Protein AF-K6VX76-F1 (afdb_monomer)

Nearest PDB structures (foldseek):
  2lrl-assembly1_A  TM=2.795E-01  e=1.749E+00  Escherichia coli K-12
  3jbr-assembly1_E  TM=2.548E-01  e=8.940E+00  Oryctolagus cuniculus

Organism: NCBI:txid1108045

Secondary structure (DSSP, 8-state):
--HHHHHHHHHHHHHHHHHHHHHHHHHHTSHHHHHHHHHH-TTSTTT-HHHHHHHHHHHTT-SSHHHHHHHHHHTTTS-------S-HHHHHHHHHHHHHHHHHHHHHHHHHHHHHHH-

Mean predicted aligned error: 3.19 Å

Foldseek 3Di:
DDPVLLVVVVVLLVVLLVVLLVQLQVQQVHLVSSLVCCVVPCCDGSRNLLVSLVVSCVVVVLLFLVNLVSQCVSQVPDDDDDDDDDDPSRRSNVRSSVSSSVSSSVSNSVVSVVVVVVD

pLDDT: mean 94.41, std 5.7, range [57.41, 98.31]

Structure (mmCIF, N/CA/C/O backbone):
data_AF-K6VX76-F1
#
_entry.id   AF-K6VX76-F1
#
loop_
_atom_site.group_PDB
_atom_site.id
_atom_site.type_symbol
_atom_site.label_atom_id
_atom_site.label_alt_id
_atom_site.label_comp_id
_atom_site.label_asym_id
_atom_site.label_entity_id
_atom_site.label_seq_id
_atom_site.pdbx_PDB_ins_code
_atom_site.Cartn_x
_atom_site.Cartn_y
_atom_site.Cartn_z
_atom_site.occupancy
_atom_site.B_iso_or_equiv
_atom_site.auth_seq_id
_atom_site.auth_comp_id
_atom_site.auth_asym_id
_atom_site.auth_atom_id
_atom_site.pdbx_PDB_model_num
ATOM 1 N N . MET A 1 1 ? 20.034 3.343 -2.744 1.00 91.62 1 MET A N 1
ATOM 2 C CA . MET A 1 1 ? 19.228 4.502 -3.153 1.00 91.62 1 MET A CA 1
ATOM 3 C C . MET A 1 1 ? 19.881 5.750 -2.596 1.00 91.62 1 MET A C 1
ATOM 5 O O . MET A 1 1 ? 20.329 5.710 -1.451 1.00 91.62 1 MET A O 1
ATOM 9 N N . ASP A 1 2 ? 19.986 6.817 -3.385 1.00 94.81 2 ASP A N 1
ATOM 10 C CA . ASP A 1 2 ? 20.493 8.104 -2.897 1.00 94.81 2 ASP A CA 1
ATOM 11 C C . ASP A 1 2 ? 19.493 8.810 -1.954 1.00 94.81 2 ASP A C 1
ATOM 13 O O . ASP A 1 2 ? 18.331 8.418 -1.829 1.00 94.81 2 ASP A O 1
ATOM 17 N N . ASN A 1 3 ? 19.946 9.856 -1.257 1.00 94.81 3 ASN A N 1
ATOM 18 C CA . ASN A 1 3 ? 19.122 10.557 -0.267 1.00 94.81 3 ASN A CA 1
ATOM 19 C C . ASN A 1 3 ? 17.919 11.289 -0.882 1.00 94.81 3 ASN A C 1
ATOM 21 O O . ASN A 1 3 ? 16.905 11.463 -0.210 1.00 94.81 3 ASN A O 1
ATOM 25 N N . PHE A 1 4 ? 18.021 11.736 -2.134 1.00 95.75 4 PHE A N 1
ATOM 26 C CA . PHE A 1 4 ? 16.952 12.478 -2.791 1.00 95.75 4 PHE A CA 1
ATOM 27 C C . PHE A 1 4 ? 15.818 11.538 -3.207 1.00 95.75 4 PHE A C 1
ATOM 29 O O . PHE A 1 4 ? 14.663 11.785 -2.870 1.00 95.75 4 PHE A O 1
ATOM 36 N N . ALA A 1 5 ? 16.151 10.414 -3.839 1.00 95.12 5 ALA A N 1
ATOM 37 C CA . ALA A 1 5 ? 15.215 9.344 -4.160 1.00 95.12 5 ALA A CA 1
ATOM 38 C C . ALA A 1 5 ? 14.558 8.766 -2.893 1.00 95.12 5 ALA A C 1
ATOM 40 O O . ALA A 1 5 ? 13.347 8.545 -2.862 1.00 95.12 5 ALA A O 1
ATOM 41 N N . ARG A 1 6 ? 15.327 8.616 -1.805 1.00 97.44 6 ARG A N 1
ATOM 42 C CA . ARG A 1 6 ? 14.794 8.214 -0.495 1.00 97.44 6 ARG A CA 1
ATOM 43 C C . ARG A 1 6 ? 13.731 9.190 0.007 1.00 97.44 6 ARG A C 1
ATOM 45 O O . ARG A 1 6 ? 12.641 8.765 0.379 1.00 97.44 6 ARG A O 1
ATOM 52 N N . MET A 1 7 ? 14.038 10.485 -0.024 1.00 97.25 7 MET A N 1
ATOM 53 C CA . MET A 1 7 ? 13.114 11.539 0.393 1.00 97.25 7 MET A CA 1
ATOM 54 C C . MET A 1 7 ? 11.840 11.558 -0.465 1.00 97.25 7 MET A C 1
ATOM 56 O O . MET A 1 7 ? 10.752 11.740 0.076 1.00 97.25 7 MET A O 1
ATOM 60 N N . GLN A 1 8 ? 11.949 11.329 -1.779 1.00 97.38 8 GLN A N 1
ATOM 61 C CA . GLN A 1 8 ? 10.781 11.216 -2.659 1.00 97.38 8 GLN A CA 1
ATOM 62 C C . GLN A 1 8 ? 9.884 10.041 -2.275 1.00 97.38 8 GLN A C 1
ATOM 64 O O . GLN A 1 8 ? 8.671 10.212 -2.160 1.00 97.38 8 GLN A O 1
ATOM 69 N N . PHE A 1 9 ? 10.469 8.864 -2.029 1.00 98.19 9 PHE A N 1
ATOM 70 C CA . PHE A 1 9 ? 9.691 7.716 -1.571 1.00 98.19 9 PHE A CA 1
ATOM 71 C C . PHE A 1 9 ? 9.011 8.018 -0.234 1.00 98.19 9 PHE A C 1
ATOM 73 O O . PHE A 1 9 ? 7.850 7.668 -0.038 1.00 98.19 9 PHE A O 1
ATOM 80 N N . ASP A 1 10 ? 9.729 8.635 0.706 1.00 97.94 10 ASP A N 1
ATOM 81 C CA . ASP A 1 10 ? 9.190 8.924 2.036 1.00 97.94 10 ASP A CA 1
ATOM 82 C C . ASP A 1 10 ? 7.992 9.874 1.966 1.00 97.94 10 ASP A C 1
ATOM 84 O O . ASP A 1 10 ? 6.999 9.646 2.661 1.00 97.94 10 ASP A O 1
ATOM 88 N N . LEU A 1 11 ? 8.048 10.877 1.085 1.00 98.00 11 LEU A N 1
ATOM 89 C CA . LEU A 1 11 ? 6.923 11.767 0.811 1.00 98.00 11 LEU A CA 1
ATOM 90 C C . LEU A 1 11 ? 5.740 11.006 0.201 1.00 98.00 11 LEU A C 1
ATOM 92 O O . LEU A 1 11 ? 4.637 11.081 0.735 1.00 98.00 11 LEU A O 1
ATOM 96 N N . LEU A 1 12 ? 5.980 10.230 -0.862 1.00 98.19 12 LEU A N 1
ATOM 97 C CA . LEU A 1 12 ? 4.960 9.395 -1.504 1.00 98.19 12 LEU A CA 1
ATOM 98 C C . LEU A 1 12 ? 4.250 8.496 -0.482 1.00 98.19 12 LEU A C 1
ATOM 100 O O . LEU A 1 12 ? 3.023 8.442 -0.430 1.00 98.19 12 LEU A O 1
ATOM 104 N N . MET A 1 13 ? 5.027 7.804 0.350 1.00 98.25 13 MET A N 1
ATOM 105 C CA . MET A 1 13 ? 4.512 6.880 1.354 1.00 98.25 13 MET A CA 1
ATOM 106 C C . MET A 1 13 ? 3.709 7.602 2.442 1.00 98.25 13 MET A C 1
ATOM 108 O O . MET A 1 13 ? 2.673 7.098 2.871 1.00 98.25 13 MET A O 1
ATOM 112 N N . ALA A 1 14 ? 4.163 8.774 2.893 1.00 97.88 14 ALA A N 1
ATOM 113 C CA . ALA A 1 14 ? 3.432 9.572 3.874 1.00 97.88 14 ALA A CA 1
ATOM 114 C C . ALA A 1 14 ? 2.074 10.035 3.324 1.00 97.88 14 ALA A C 1
ATOM 116 O O . ALA A 1 14 ? 1.053 9.830 3.978 1.00 97.88 14 ALA A O 1
ATOM 117 N N . THR A 1 15 ? 2.051 10.573 2.102 1.00 97.75 15 THR A N 1
ATOM 118 C CA . THR A 1 15 ? 0.820 11.026 1.439 1.00 97.75 15 THR A CA 1
ATOM 119 C C . THR A 1 15 ? -0.144 9.870 1.168 1.00 97.75 15 THR A C 1
ATOM 121 O O . THR A 1 15 ? -1.346 9.996 1.407 1.00 97.75 15 THR A O 1
ATOM 124 N N . ALA A 1 16 ? 0.365 8.719 0.719 1.00 98.31 16 ALA A N 1
ATOM 125 C CA . ALA A 1 16 ? -0.452 7.527 0.509 1.00 98.31 16 ALA A CA 1
ATOM 126 C C . ALA A 1 16 ? -1.078 7.025 1.822 1.00 98.31 16 ALA A C 1
ATOM 128 O O . ALA A 1 16 ? -2.261 6.688 1.840 1.00 98.31 16 ALA A O 1
ATOM 129 N N . ALA A 1 17 ? -0.314 7.010 2.920 1.00 98.19 17 ALA A N 1
ATOM 130 C CA . ALA A 1 17 ? -0.801 6.583 4.232 1.00 98.19 17 ALA A CA 1
ATOM 131 C C . ALA A 1 17 ? -1.900 7.499 4.778 1.00 98.19 17 ALA A C 1
ATOM 133 O O . ALA A 1 17 ? -2.922 7.001 5.245 1.00 98.19 17 ALA A O 1
ATOM 134 N N . GLU A 1 18 ? -1.720 8.816 4.685 1.00 96.88 18 GLU A N 1
ATOM 135 C CA . GLU A 1 18 ? -2.730 9.794 5.102 1.00 96.88 18 GLU A CA 1
ATOM 136 C C . GLU A 1 18 ? -4.024 9.630 4.295 1.00 96.88 18 GLU A C 1
ATOM 138 O O . GLU A 1 18 ? -5.090 9.396 4.868 1.00 96.88 18 GLU A O 1
ATOM 143 N N . SER A 1 19 ? -3.920 9.624 2.962 1.00 97.50 19 SER A N 1
ATOM 144 C CA . SER A 1 19 ? -5.083 9.480 2.081 1.00 97.50 19 SER A CA 1
ATOM 145 C C . SER A 1 19 ? -5.823 8.154 2.290 1.00 97.50 19 SER A C 1
ATOM 147 O O . SER A 1 19 ? -7.057 8.116 2.283 1.00 97.50 19 SER A O 1
ATOM 149 N N . PHE A 1 20 ? -5.090 7.055 2.488 1.00 98.31 20 PHE A N 1
ATOM 150 C CA . PHE A 1 20 ? -5.700 5.754 2.741 1.00 98.31 20 PHE A CA 1
ATOM 151 C C . PHE A 1 20 ? -6.409 5.716 4.095 1.00 98.31 20 PHE A C 1
ATOM 153 O O . PHE A 1 20 ? -7.564 5.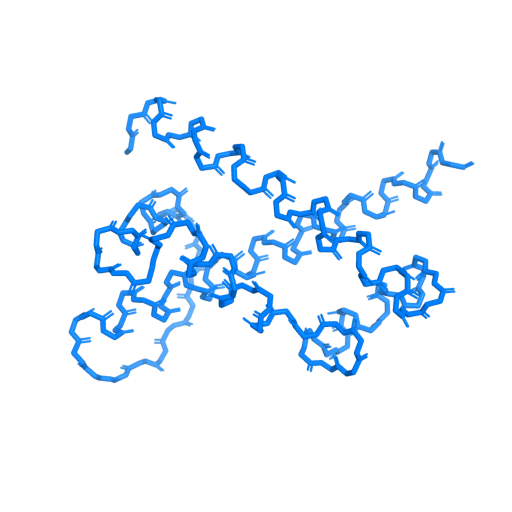293 4.153 1.00 98.31 20 PHE A O 1
ATOM 160 N N . ALA A 1 21 ? -5.760 6.206 5.158 1.00 97.19 21 ALA A N 1
ATOM 161 C CA . ALA A 1 21 ? -6.334 6.259 6.500 1.00 97.19 21 ALA A CA 1
ATOM 162 C C . ALA A 1 21 ? -7.652 7.048 6.514 1.00 97.19 21 ALA A C 1
ATOM 164 O O . ALA A 1 21 ? -8.666 6.549 7.002 1.00 97.19 21 ALA A O 1
ATOM 165 N N . GLU A 1 22 ? -7.675 8.240 5.913 1.00 96.38 22 GLU A N 1
ATOM 166 C CA . GLU A 1 22 ? -8.893 9.050 5.807 1.00 96.38 22 GLU A CA 1
ATOM 167 C C . GLU A 1 22 ? -10.025 8.303 5.091 1.00 96.38 22 GLU A C 1
ATOM 169 O O . GLU A 1 22 ? -11.159 8.262 5.579 1.00 96.38 22 GLU A O 1
ATOM 174 N N . ARG A 1 23 ? -9.719 7.665 3.954 1.00 96.56 23 ARG A N 1
ATOM 175 C CA . ARG A 1 23 ? -10.707 6.922 3.162 1.00 96.56 23 ARG A CA 1
ATOM 176 C C . ARG A 1 23 ? -11.309 5.760 3.940 1.00 96.56 23 ARG A C 1
ATOM 178 O O . ARG A 1 23 ? -12.533 5.617 3.941 1.00 96.56 23 ARG A O 1
ATOM 185 N N . ILE A 1 24 ? -10.488 4.935 4.590 1.00 97.62 24 ILE A N 1
ATOM 186 C CA . ILE A 1 24 ? -11.000 3.765 5.314 1.00 97.62 24 ILE A CA 1
ATOM 187 C C . ILE A 1 24 ? -11.788 4.177 6.557 1.00 97.62 24 ILE A C 1
ATOM 189 O O . ILE A 1 24 ? -12.818 3.570 6.831 1.00 97.62 24 ILE A O 1
ATOM 193 N N . VAL A 1 25 ? -11.391 5.249 7.256 1.00 96.56 25 VAL A N 1
ATOM 194 C CA . VAL A 1 25 ? -12.147 5.795 8.396 1.00 96.56 25 VAL A CA 1
ATOM 195 C C . VAL A 1 25 ? -13.538 6.242 7.957 1.00 96.56 25 VAL A C 1
ATOM 197 O O . VAL A 1 25 ? -14.530 5.870 8.587 1.00 96.56 25 VAL A O 1
ATOM 200 N N . GLN A 1 26 ? -13.627 6.998 6.859 1.00 96.00 26 GLN A N 1
ATOM 201 C CA . GLN A 1 26 ? -14.905 7.464 6.319 1.00 96.00 26 GLN A CA 1
ATOM 202 C C . GLN A 1 26 ? -15.794 6.299 5.871 1.00 96.00 26 GLN A C 1
ATOM 204 O O . GLN A 1 26 ? -16.973 6.256 6.216 1.00 96.00 26 GLN A O 1
ATOM 209 N N . ARG A 1 27 ? -15.235 5.333 5.134 1.00 96.69 27 ARG A N 1
ATOM 210 C CA . ARG A 1 27 ? -15.978 4.175 4.608 1.00 96.69 27 ARG A CA 1
ATOM 211 C C . ARG A 1 27 ? -16.427 3.210 5.699 1.00 96.69 27 ARG A C 1
ATOM 213 O O . ARG A 1 27 ? -17.512 2.646 5.603 1.00 96.69 27 ARG A O 1
ATOM 220 N N . CYS A 1 28 ? -15.608 3.021 6.732 1.00 95.88 28 CYS A N 1
ATOM 221 C CA . CYS A 1 28 ? -15.896 2.085 7.813 1.00 95.88 28 CYS A CA 1
ATOM 222 C C . CYS A 1 28 ? -16.767 2.674 8.925 1.00 95.88 28 CYS A C 1
ATOM 224 O O . CYS A 1 28 ? -17.218 1.910 9.781 1.00 95.88 28 CYS A O 1
ATOM 226 N N . GLY A 1 29 ? -17.012 3.989 8.911 1.00 93.62 29 GLY A N 1
ATOM 227 C CA . GLY A 1 29 ? -17.811 4.684 9.919 1.00 93.62 29 GLY A CA 1
ATOM 228 C C . GLY A 1 29 ? -17.056 4.998 11.214 1.00 93.62 29 GLY A C 1
ATOM 229 O O . GLY A 1 29 ? -17.691 5.164 12.252 1.00 93.62 29 GLY A O 1
ATOM 230 N N . GLY A 1 30 ? -15.721 5.066 11.179 1.00 94.31 30 GLY A N 1
ATOM 231 C CA . GLY A 1 30 ? -14.890 5.388 12.342 1.00 94.31 30 GLY A CA 1
ATOM 232 C C . GLY A 1 30 ? -13.539 4.671 12.364 1.00 94.31 30 GLY A C 1
ATOM 233 O O . GLY A 1 30 ? -13.307 3.719 11.620 1.00 94.31 30 GLY A O 1
ATOM 234 N N . GLY A 1 31 ? -12.643 5.138 13.241 1.00 94.94 31 GLY A N 1
ATOM 235 C CA . GLY A 1 31 ? -11.275 4.620 13.362 1.00 94.94 31 GLY A CA 1
ATOM 236 C C . GLY A 1 31 ? -11.189 3.182 13.873 1.00 94.94 31 GLY A C 1
ATOM 237 O O . GLY A 1 31 ? -10.465 2.383 13.288 1.00 94.94 31 GLY A O 1
ATOM 238 N N . ASP A 1 32 ? -11.963 2.831 14.904 1.00 94.69 32 ASP A N 1
ATOM 239 C CA . ASP A 1 32 ? -11.957 1.475 15.474 1.00 94.69 32 ASP A CA 1
ATOM 240 C C . ASP A 1 32 ? -12.438 0.432 14.461 1.00 94.69 32 ASP A C 1
ATOM 242 O O . ASP A 1 32 ? -11.758 -0.562 14.217 1.00 94.69 32 ASP A O 1
ATOM 246 N N . ALA A 1 33 ? -13.565 0.705 13.796 1.00 95.19 33 ALA A N 1
ATOM 247 C CA . ALA A 1 33 ? -14.118 -0.180 12.774 1.00 95.19 33 ALA A CA 1
ATOM 248 C C . ALA A 1 33 ? -13.185 -0.325 11.559 1.00 95.19 33 ALA A C 1
ATOM 250 O O . ALA A 1 33 ? -13.117 -1.392 10.953 1.00 95.19 33 ALA A O 1
ATOM 251 N N . ALA A 1 34 ? -12.462 0.737 11.192 1.00 96.62 34 ALA A N 1
ATOM 252 C CA . ALA A 1 34 ? -11.461 0.682 10.132 1.00 96.62 34 ALA A CA 1
ATOM 253 C C . ALA A 1 34 ? -10.246 -0.172 10.523 1.00 96.62 34 ALA A C 1
ATOM 255 O O . ALA A 1 34 ? -9.804 -0.978 9.710 1.00 96.62 34 ALA A O 1
ATOM 256 N N . LEU A 1 35 ? -9.733 -0.044 11.752 1.00 96.50 35 LEU A N 1
ATOM 257 C CA . LEU A 1 35 ? -8.629 -0.875 12.249 1.00 96.50 35 LEU A CA 1
ATOM 258 C C . LEU A 1 35 ? -9.014 -2.353 12.327 1.00 96.50 35 LEU A C 1
ATOM 260 O O . LEU A 1 35 ? -8.249 -3.205 11.879 1.00 96.50 35 LEU A O 1
ATOM 264 N N . GLU A 1 36 ? -10.202 -2.655 12.856 1.00 96.00 36 GLU A N 1
ATOM 265 C CA . GLU A 1 36 ? -10.712 -4.025 12.948 1.00 96.00 36 GLU A CA 1
ATOM 266 C C . GLU A 1 36 ? -10.821 -4.668 11.559 1.00 96.00 36 GLU A C 1
ATOM 268 O O . GLU A 1 36 ? -10.307 -5.766 11.341 1.00 96.00 36 GLU A O 1
ATOM 273 N N . ARG A 1 37 ? -11.416 -3.960 10.589 1.00 96.75 37 ARG A N 1
ATOM 274 C CA . ARG A 1 37 ? -11.546 -4.462 9.214 1.00 96.75 37 ARG A CA 1
ATOM 275 C C . ARG A 1 37 ? -10.203 -4.581 8.502 1.00 96.75 37 ARG A C 1
ATOM 277 O O . ARG A 1 37 ? -9.959 -5.609 7.886 1.00 96.75 37 ARG A O 1
ATOM 284 N N . LEU A 1 38 ? -9.319 -3.588 8.626 1.00 96.94 38 LEU A N 1
ATOM 285 C CA . LEU A 1 38 ? -7.982 -3.622 8.020 1.00 96.94 38 LEU A CA 1
ATOM 286 C C . LEU A 1 38 ? -7.141 -4.796 8.545 1.00 96.94 38 LEU A C 1
ATOM 288 O O . LEU A 1 38 ? -6.342 -5.359 7.800 1.00 96.94 38 LEU A O 1
ATOM 292 N N . ALA A 1 39 ? -7.304 -5.159 9.820 1.00 95.69 39 ALA A N 1
ATOM 293 C CA . ALA A 1 39 ? -6.628 -6.307 10.414 1.00 95.69 39 ALA A CA 1
ATOM 294 C C . ALA A 1 39 ? -7.241 -7.647 9.975 1.00 95.69 39 ALA A C 1
ATOM 296 O O . ALA A 1 39 ? -6.501 -8.613 9.785 1.00 95.69 39 ALA A O 1
ATOM 297 N N . ALA A 1 40 ? -8.569 -7.709 9.831 1.00 96.75 40 ALA A N 1
ATOM 298 C CA . ALA A 1 40 ? -9.289 -8.924 9.461 1.00 96.75 40 ALA A CA 1
ATOM 299 C C . ALA A 1 40 ? -9.138 -9.276 7.973 1.00 96.75 40 ALA A C 1
ATOM 301 O O . ALA A 1 40 ? -8.823 -10.417 7.643 1.00 96.75 40 ALA A O 1
ATOM 302 N N . ASP A 1 41 ? -9.358 -8.301 7.091 1.00 96.81 41 ASP A N 1
ATOM 303 C CA . ASP A 1 41 ? -9.271 -8.460 5.643 1.00 96.81 41 ASP A CA 1
ATOM 304 C C . ASP A 1 41 ? -8.869 -7.123 4.986 1.00 96.81 41 ASP A C 1
ATOM 306 O O . ASP A 1 41 ? -9.719 -6.249 4.775 1.00 96.81 41 ASP A O 1
ATOM 310 N N . PRO A 1 42 ? -7.576 -6.937 4.651 1.00 95.56 42 PRO A N 1
ATOM 311 C CA . PRO A 1 42 ? -7.086 -5.727 3.996 1.00 95.56 42 PRO A CA 1
ATOM 312 C C . PRO A 1 42 ? -7.718 -5.445 2.626 1.00 95.56 42 PRO A C 1
ATOM 314 O O . PRO A 1 42 ? -7.633 -4.314 2.154 1.00 95.56 42 PRO A O 1
ATOM 317 N N . ASP A 1 43 ? -8.356 -6.428 1.994 1.00 97.25 43 ASP A N 1
ATOM 318 C CA . ASP A 1 43 ? -9.048 -6.259 0.712 1.00 97.25 43 ASP A CA 1
ATOM 319 C C . ASP A 1 43 ? -10.569 -6.409 0.827 1.00 97.25 43 ASP A C 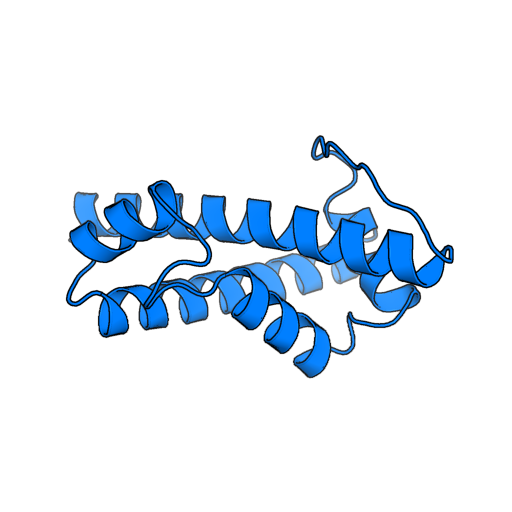1
ATOM 321 O O . ASP A 1 43 ? -11.281 -6.382 -0.180 1.00 97.25 43 ASP A O 1
ATOM 325 N N . GLY A 1 44 ? -11.075 -6.473 2.059 1.00 95.12 44 GLY A N 1
ATOM 326 C CA . GLY A 1 44 ? -12.496 -6.518 2.358 1.00 95.12 44 GLY A CA 1
ATOM 327 C C . GLY A 1 44 ? -13.221 -5.202 2.068 1.00 95.12 44 GLY A C 1
ATOM 328 O O . GLY A 1 44 ? -12.624 -4.143 1.825 1.00 95.12 44 GLY A O 1
ATOM 329 N N . ASP A 1 45 ? -14.552 -5.269 2.132 1.00 93.94 45 ASP A N 1
ATOM 330 C CA . ASP A 1 45 ? -15.439 -4.145 1.837 1.00 93.94 45 ASP A CA 1
ATOM 331 C C . ASP A 1 45 ? -15.106 -2.899 2.669 1.00 93.94 45 ASP A C 1
ATOM 333 O O . ASP A 1 45 ? -15.082 -2.911 3.903 1.00 93.94 45 ASP A O 1
ATOM 337 N N . GLY A 1 46 ? -14.879 -1.789 1.962 1.00 91.25 46 GLY A N 1
ATOM 338 C CA . GLY A 1 46 ? -14.534 -0.498 2.551 1.00 91.25 46 GLY A CA 1
ATOM 339 C C . GLY A 1 46 ? -13.034 -0.259 2.751 1.00 91.25 46 GLY A C 1
ATOM 340 O O . GLY A 1 46 ? -12.664 0.899 2.968 1.00 91.25 46 GLY A O 1
ATOM 341 N N . ILE A 1 47 ? -12.181 -1.285 2.615 1.00 96.38 47 ILE A N 1
ATOM 342 C CA . ILE A 1 47 ? -10.718 -1.169 2.722 1.00 96.38 47 ILE A CA 1
ATOM 343 C C . ILE A 1 47 ? -10.063 -1.154 1.332 1.00 96.38 47 ILE A C 1
ATOM 345 O O . ILE A 1 47 ? -9.543 -0.111 0.930 1.00 96.38 47 ILE A O 1
ATOM 349 N N . TRP A 1 48 ? -10.144 -2.263 0.586 1.00 97.19 48 TRP A N 1
ATOM 350 C CA . TRP A 1 48 ? -9.575 -2.434 -0.766 1.00 97.19 48 TRP A CA 1
ATOM 351 C C . TRP A 1 48 ? -8.117 -1.942 -0.901 1.00 97.19 48 TRP A C 1
ATOM 353 O O . TRP A 1 48 ? -7.803 -1.105 -1.758 1.00 97.19 48 TRP A O 1
ATOM 363 N N . LEU A 1 49 ? -7.222 -2.429 -0.033 1.00 98.00 49 LEU A N 1
ATOM 364 C CA . LEU A 1 49 ? -5.817 -2.015 0.020 1.00 98.00 49 LEU A CA 1
ATOM 365 C C . LEU A 1 49 ? -5.097 -2.234 -1.314 1.00 98.00 49 LEU A C 1
ATOM 367 O O . LEU A 1 49 ? -4.437 -1.314 -1.799 1.00 98.00 49 LEU A O 1
ATOM 371 N N . SER A 1 50 ? -5.240 -3.405 -1.934 1.00 97.44 50 SER A N 1
ATOM 372 C CA . SER A 1 50 ? -4.598 -3.714 -3.213 1.00 97.44 50 SER A CA 1
ATOM 373 C C . SER A 1 50 ? -5.055 -2.770 -4.319 1.00 97.44 50 SER A C 1
ATOM 375 O O . SER A 1 50 ? -4.217 -2.209 -5.017 1.00 97.44 50 SER A O 1
ATOM 377 N N . GLN A 1 51 ? -6.357 -2.487 -4.416 1.00 97.81 51 GLN A N 1
ATOM 378 C CA . GLN A 1 51 ? -6.881 -1.543 -5.410 1.00 97.81 51 GLN A CA 1
ATOM 379 C C . GLN A 1 51 ? -6.349 -0.119 -5.189 1.00 97.81 51 GLN A C 1
ATOM 381 O O . GLN A 1 51 ? -6.058 0.612 -6.143 1.00 97.81 51 GLN A O 1
ATOM 386 N N . PHE A 1 52 ? -6.223 0.299 -3.928 1.00 98.31 52 PHE A N 1
ATOM 387 C CA . PHE A 1 52 ? -5.644 1.595 -3.602 1.00 98.31 52 PHE A CA 1
ATOM 388 C C . PHE A 1 52 ? -4.171 1.664 -4.015 1.00 98.31 52 PHE A C 1
ATOM 390 O O . PHE A 1 52 ? -3.773 2.623 -4.674 1.00 98.31 52 PHE A O 1
ATOM 397 N N . VAL A 1 53 ? -3.380 0.642 -3.678 1.00 98.25 53 VAL A N 1
ATOM 398 C CA . VAL A 1 53 ? -1.971 0.545 -4.087 1.00 98.25 53 VAL A CA 1
ATOM 399 C C . VAL A 1 53 ? -1.852 0.531 -5.604 1.00 98.25 53 VAL A C 1
ATOM 401 O O . VAL A 1 53 ? -0.978 1.205 -6.146 1.00 98.25 53 VAL A O 1
ATOM 404 N N . ASP A 1 54 ? -2.767 -0.143 -6.298 1.00 98.00 54 ASP A N 1
ATOM 405 C CA . ASP A 1 54 ? -2.764 -0.163 -7.753 1.00 98.00 54 ASP A CA 1
ATOM 406 C C . ASP A 1 54 ? -2.948 1.222 -8.361 1.00 98.00 54 ASP A C 1
ATOM 408 O O . ASP A 1 54 ? -2.232 1.585 -9.297 1.00 98.00 54 ASP A O 1
ATOM 412 N N . SER A 1 55 ? -3.850 2.005 -7.773 1.00 97.88 55 SER A N 1
ATOM 413 C CA . SER A 1 55 ? -4.102 3.388 -8.174 1.00 97.88 55 SER A CA 1
ATOM 414 C C . SER A 1 55 ? -2.890 4.276 -7.881 1.00 97.88 55 SER A C 1
ATOM 416 O O . SER A 1 55 ? -2.454 5.015 -8.752 1.00 97.88 55 SER A O 1
ATOM 418 N N . VAL A 1 56 ? -2.276 4.143 -6.696 1.00 98.12 56 VAL A N 1
ATOM 419 C CA . VAL A 1 56 ? -1.050 4.883 -6.339 1.00 98.12 56 VAL A CA 1
ATOM 420 C C . VAL A 1 56 ? 0.075 4.593 -7.328 1.00 98.12 56 VAL A C 1
ATOM 422 O O . VAL A 1 56 ? 0.784 5.515 -7.732 1.00 98.12 56 VAL A O 1
ATOM 425 N N . PHE A 1 57 ? 0.246 3.332 -7.726 1.00 98.19 57 PHE A N 1
ATOM 426 C CA . PHE A 1 57 ? 1.283 2.958 -8.680 1.00 98.19 57 PHE A CA 1
ATOM 427 C C . PHE A 1 57 ? 1.028 3.562 -10.060 1.00 98.19 57 PHE A C 1
ATOM 429 O O . PHE A 1 57 ? 1.955 4.118 -10.640 1.00 98.19 57 PHE A O 1
ATOM 436 N N . ALA A 1 58 ? -0.208 3.504 -10.556 1.00 97.12 58 ALA A N 1
ATOM 437 C CA . ALA A 1 58 ? -0.569 4.109 -11.835 1.00 97.12 58 ALA A CA 1
ATOM 438 C C . ALA A 1 58 ? -0.397 5.640 -11.817 1.00 97.12 58 ALA A C 1
ATOM 440 O O . ALA A 1 58 ? 0.238 6.205 -12.704 1.00 97.12 58 ALA A O 1
ATOM 441 N N . ASP A 1 59 ? -0.885 6.308 -10.768 1.00 97.19 59 ASP A N 1
ATOM 442 C CA . ASP A 1 59 ? -0.853 7.771 -10.641 1.00 97.19 59 ASP A CA 1
ATOM 443 C C . ASP A 1 59 ? 0.577 8.334 -10.537 1.00 97.19 59 ASP A C 1
ATOM 445 O O . ASP A 1 59 ? 0.814 9.498 -10.861 1.00 97.19 59 ASP A O 1
ATOM 449 N N . ASN A 1 60 ? 1.535 7.516 -10.086 1.00 96.56 60 ASN A N 1
ATOM 450 C CA . ASN A 1 60 ? 2.932 7.910 -9.881 1.00 96.56 60 ASN A CA 1
ATOM 451 C C . ASN A 1 60 ? 3.909 7.241 -10.863 1.00 96.56 60 ASN A C 1
ATOM 453 O O . ASN A 1 60 ? 5.119 7.314 -10.646 1.00 96.56 60 ASN A O 1
ATOM 457 N N . CYS A 1 61 ? 3.411 6.593 -11.924 1.00 95.56 61 CYS A N 1
ATOM 458 C CA . CYS A 1 61 ? 4.225 5.875 -12.915 1.00 95.56 61 CYS A CA 1
ATOM 459 C C . CYS A 1 61 ? 5.179 4.840 -12.279 1.00 95.56 61 CYS A C 1
ATOM 461 O O . CYS A 1 61 ? 6.353 4.747 -12.636 1.00 95.56 61 CYS A O 1
ATOM 463 N N . LEU A 1 62 ? 4.690 4.088 -11.288 1.00 96.81 62 LEU A N 1
ATOM 464 C CA . LEU A 1 62 ? 5.447 3.042 -10.588 1.00 96.81 62 LEU A CA 1
ATOM 465 C C . LEU A 1 62 ? 5.172 1.633 -11.125 1.00 96.81 62 LEU A C 1
ATOM 467 O O . LEU A 1 62 ? 5.745 0.658 -10.642 1.00 96.81 62 LEU A O 1
ATOM 471 N N . ASP A 1 63 ? 4.264 1.516 -12.089 1.00 92.38 63 ASP A N 1
ATOM 472 C CA . ASP A 1 63 ? 3.800 0.265 -12.680 1.00 92.38 63 ASP A CA 1
ATOM 473 C C . ASP A 1 63 ? 4.705 -0.273 -13.798 1.00 92.38 63 ASP A C 1
ATOM 475 O O . ASP A 1 63 ? 4.488 -1.386 -14.278 1.00 92.38 63 ASP A O 1
ATOM 479 N N . ASP A 1 64 ? 5.755 0.466 -14.158 1.00 95.38 64 ASP A N 1
ATOM 480 C CA . ASP A 1 64 ? 6.820 0.006 -15.041 1.00 95.38 64 ASP A CA 1
ATOM 481 C C . ASP A 1 64 ? 8.004 -0.622 -14.258 1.00 95.38 64 ASP A C 1
ATOM 483 O O . ASP A 1 64 ? 8.083 -0.528 -13.023 1.00 95.38 64 ASP A O 1
ATOM 487 N N . PRO A 1 65 ? 8.958 -1.288 -14.943 1.00 97.06 65 PRO A N 1
ATOM 488 C CA . PRO A 1 65 ? 10.109 -1.893 -14.276 1.00 97.06 65 PRO A CA 1
ATOM 489 C C . PRO A 1 65 ? 11.000 -0.901 -13.513 1.00 97.06 65 PRO A C 1
ATOM 491 O O . PRO A 1 65 ? 11.592 -1.277 -12.502 1.00 97.06 65 PRO A O 1
ATOM 494 N N . ALA A 1 66 ? 11.126 0.345 -13.977 1.00 97.06 66 ALA A N 1
ATOM 495 C CA . ALA A 1 66 ? 11.982 1.342 -13.340 1.00 97.06 66 ALA A CA 1
ATOM 496 C C . ALA A 1 66 ? 11.360 1.839 -12.028 1.00 97.06 66 ALA A C 1
ATOM 498 O O . ALA A 1 66 ? 12.031 1.860 -10.994 1.00 97.06 66 ALA A O 1
ATOM 499 N N . GLY A 1 67 ? 10.068 2.157 -12.047 1.00 97.44 67 GLY A N 1
ATOM 500 C CA . GLY A 1 67 ? 9.299 2.544 -10.874 1.00 97.44 67 GLY A CA 1
ATOM 501 C C . GLY A 1 67 ? 9.165 1.414 -9.851 1.00 97.44 67 GLY A C 1
ATOM 502 O O . GLY A 1 67 ? 9.347 1.629 -8.650 1.00 97.44 67 GLY A O 1
ATOM 503 N N . SER A 1 68 ? 8.983 0.178 -10.319 1.00 97.25 68 SER A N 1
ATOM 504 C CA . SER A 1 68 ? 8.999 -1.005 -9.450 1.00 97.25 68 SER A CA 1
ATOM 505 C C . SER A 1 68 ? 10.353 -1.175 -8.751 1.00 97.25 68 SER A C 1
ATOM 507 O O . SER A 1 68 ? 10.411 -1.394 -7.540 1.00 97.25 68 SER A O 1
ATOM 509 N N . CYS A 1 69 ? 11.461 -1.011 -9.481 1.00 97.44 69 CYS A N 1
ATOM 510 C CA . CYS A 1 69 ? 12.806 -1.033 -8.903 1.00 97.44 69 CYS A CA 1
ATOM 511 C C . CYS A 1 69 ? 13.036 0.108 -7.905 1.00 97.44 69 CYS A C 1
ATOM 513 O O . CYS A 1 69 ? 13.652 -0.130 -6.869 1.00 97.44 69 CYS A O 1
ATOM 515 N N . PHE A 1 70 ? 12.519 1.312 -8.164 1.00 98.25 70 PHE A N 1
ATOM 516 C CA . PHE A 1 70 ? 12.575 2.428 -7.215 1.00 98.25 70 PHE A CA 1
ATOM 517 C C . PHE A 1 70 ? 11.924 2.055 -5.874 1.00 98.25 70 PHE A C 1
ATOM 519 O O . PHE A 1 70 ? 12.538 2.210 -4.815 1.00 98.25 70 PHE A O 1
ATOM 526 N N . VAL A 1 71 ? 10.721 1.473 -5.905 1.00 98.06 71 VAL A N 1
ATOM 527 C CA . VAL A 1 71 ? 10.031 0.998 -4.695 1.00 98.06 71 VAL A CA 1
ATOM 528 C C . VAL A 1 71 ? 10.825 -0.110 -3.999 1.00 98.06 71 VAL A C 1
ATOM 530 O O . VAL A 1 71 ? 11.036 -0.061 -2.786 1.00 98.06 71 VAL A O 1
ATOM 533 N N . LEU A 1 72 ? 11.298 -1.106 -4.748 1.00 96.44 72 LEU A N 1
ATOM 534 C CA . LEU A 1 72 ? 12.029 -2.243 -4.185 1.00 96.44 72 LEU A CA 1
ATOM 535 C C . LEU A 1 72 ? 13.372 -1.833 -3.582 1.00 96.44 72 LEU A C 1
ATOM 537 O O . LEU A 1 72 ? 13.741 -2.317 -2.515 1.00 96.44 72 LEU A O 1
ATOM 541 N N . GLU A 1 73 ? 14.095 -0.907 -4.206 1.00 97.50 73 GLU A N 1
ATOM 542 C CA . GLU A 1 73 ? 15.348 -0.392 -3.667 1.00 97.50 73 GLU A CA 1
ATOM 543 C C . GLU A 1 73 ? 15.106 0.356 -2.345 1.00 97.50 73 GLU A C 1
ATOM 545 O O . GLU A 1 73 ? 15.830 0.144 -1.361 1.00 97.50 73 GLU A O 1
ATOM 550 N N . ALA A 1 74 ? 14.034 1.156 -2.282 1.00 97.62 74 ALA A N 1
ATOM 551 C CA . ALA A 1 74 ? 13.586 1.834 -1.070 1.00 97.62 74 ALA A CA 1
ATOM 552 C C . ALA A 1 74 ? 13.189 0.860 0.057 1.00 97.62 74 ALA A C 1
ATOM 554 O O . ALA A 1 74 ? 13.303 1.213 1.235 1.00 97.62 74 ALA A O 1
ATOM 555 N N . LEU A 1 75 ? 12.749 -0.352 -0.285 1.00 96.25 75 LEU A N 1
ATOM 556 C CA . LEU A 1 75 ? 12.283 -1.383 0.647 1.00 96.25 75 LEU A CA 1
ATOM 557 C C . LEU A 1 75 ? 13.236 -2.578 0.767 1.00 96.25 75 LEU A C 1
ATOM 559 O O . LEU A 1 75 ? 12.888 -3.569 1.399 1.00 96.25 75 LEU A O 1
ATOM 563 N N . SER A 1 76 ? 14.460 -2.465 0.250 1.00 94.81 76 SER A N 1
ATOM 564 C CA . SER A 1 76 ? 15.430 -3.565 0.082 1.00 94.81 76 SER A CA 1
ATOM 565 C C . SER A 1 76 ? 15.804 -4.344 1.348 1.00 94.81 76 SER A C 1
ATOM 567 O O . SER A 1 76 ? 16.368 -5.431 1.259 1.00 94.81 76 SER A O 1
ATOM 569 N N . ARG A 1 77 ? 15.518 -3.803 2.538 1.00 92.38 77 ARG A N 1
ATOM 570 C CA . ARG A 1 77 ? 15.767 -4.463 3.831 1.00 92.38 77 ARG A CA 1
ATOM 571 C C . ARG A 1 77 ? 14.534 -5.141 4.427 1.00 92.38 77 ARG A C 1
ATOM 573 O O . ARG A 1 77 ? 14.659 -5.772 5.474 1.00 92.38 77 ARG A O 1
ATOM 580 N N . ARG A 1 78 ? 13.350 -4.977 3.831 1.00 88.12 78 ARG A N 1
ATOM 581 C CA . ARG A 1 78 ? 12.131 -5.623 4.323 1.00 88.12 78 ARG A CA 1
ATOM 582 C C . ARG A 1 78 ? 12.110 -7.083 3.864 1.00 88.12 78 ARG A C 1
ATOM 584 O O . ARG A 1 78 ? 12.391 -7.345 2.695 1.00 88.12 78 ARG A O 1
ATOM 591 N N . PRO A 1 79 ? 11.785 -8.028 4.758 1.00 86.69 79 PRO A N 1
ATOM 592 C CA . PRO A 1 79 ? 11.538 -9.397 4.343 1.00 86.69 79 PRO A CA 1
ATOM 593 C C . PRO A 1 79 ? 10.277 -9.440 3.480 1.00 86.69 79 PRO A C 1
ATOM 595 O O . PRO A 1 79 ? 9.313 -8.719 3.737 1.00 86.69 79 PRO A O 1
ATOM 598 N N . VAL A 1 80 ? 10.287 -10.298 2.469 1.00 79.62 80 VAL A N 1
ATOM 599 C CA . VAL A 1 80 ? 9.121 -10.555 1.630 1.00 79.62 80 VAL A CA 1
ATOM 600 C C . VAL A 1 80 ? 9.118 -12.029 1.248 1.00 79.62 80 VAL A C 1
ATOM 602 O O . VAL A 1 80 ? 10.140 -12.574 0.830 1.00 79.62 80 VAL A O 1
ATOM 605 N N . GLU A 1 81 ? 7.977 -12.683 1.428 1.00 81.94 81 GLU A N 1
ATOM 606 C CA . GLU A 1 81 ? 7.750 -14.032 0.919 1.00 81.94 81 GLU A CA 1
ATOM 607 C C . GLU A 1 81 ? 7.053 -13.915 -0.429 1.00 81.94 81 GLU A C 1
ATOM 609 O O . GLU A 1 81 ? 5.974 -13.335 -0.546 1.00 81.94 81 GLU A O 1
ATOM 614 N N . ILE A 1 82 ? 7.713 -14.419 -1.467 1.00 74.81 82 ILE A N 1
ATOM 615 C CA . ILE A 1 82 ? 7.290 -14.244 -2.849 1.00 74.81 82 ILE A CA 1
ATOM 616 C C . ILE A 1 82 ? 7.151 -15.621 -3.483 1.00 74.81 82 ILE A C 1
ATOM 618 O O . ILE A 1 82 ? 8.129 -16.354 -3.611 1.00 74.81 82 ILE A O 1
ATOM 622 N N . ASN A 1 83 ? 5.938 -15.944 -3.926 1.00 83.81 83 ASN A N 1
ATOM 623 C CA . ASN A 1 83 ? 5.683 -17.058 -4.831 1.00 83.81 83 ASN A CA 1
ATOM 624 C C . ASN A 1 83 ? 5.090 -16.495 -6.126 1.00 83.81 83 ASN A C 1
ATOM 626 O O . ASN A 1 83 ? 3.879 -16.312 -6.230 1.00 83.81 83 ASN A O 1
ATOM 630 N N . LEU A 1 84 ? 5.960 -16.142 -7.074 1.00 83.25 84 LEU A N 1
ATOM 631 C CA . LEU A 1 84 ? 5.583 -15.476 -8.320 1.00 83.25 84 LEU A CA 1
ATOM 632 C C . LEU A 1 84 ? 6.089 -16.242 -9.538 1.00 83.25 84 LEU A C 1
ATOM 634 O O . LEU A 1 84 ? 7.140 -16.880 -9.510 1.00 83.25 84 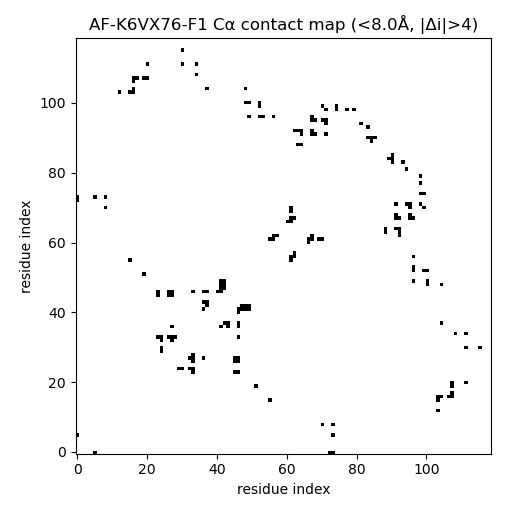LEU A O 1
ATOM 638 N N . SER A 1 85 ? 5.344 -16.119 -10.632 1.00 86.75 85 SER A N 1
ATOM 639 C CA . SER A 1 85 ? 5.701 -16.636 -11.952 1.00 86.75 85 SER A CA 1
ATOM 640 C C . SER A 1 85 ? 5.318 -15.605 -13.010 1.00 86.75 85 SER A C 1
ATOM 642 O O . SER A 1 85 ? 4.349 -14.873 -12.819 1.00 86.75 85 SER A O 1
ATOM 644 N N . GLY A 1 86 ? 6.080 -15.524 -14.101 1.00 90.94 86 GLY A N 1
ATOM 645 C CA . GLY A 1 86 ? 5.861 -14.535 -15.157 1.00 90.94 86 GLY A CA 1
ATOM 646 C C . GLY A 1 86 ? 7.168 -13.978 -15.707 1.00 90.94 86 GLY A C 1
ATOM 647 O O . GLY A 1 86 ? 8.237 -14.570 -15.529 1.00 90.94 86 GLY A O 1
ATOM 648 N N . THR A 1 87 ? 7.084 -12.840 -16.391 1.00 95.62 87 THR A N 1
ATOM 649 C CA . THR A 1 87 ? 8.268 -12.107 -16.846 1.00 95.62 87 THR A CA 1
AT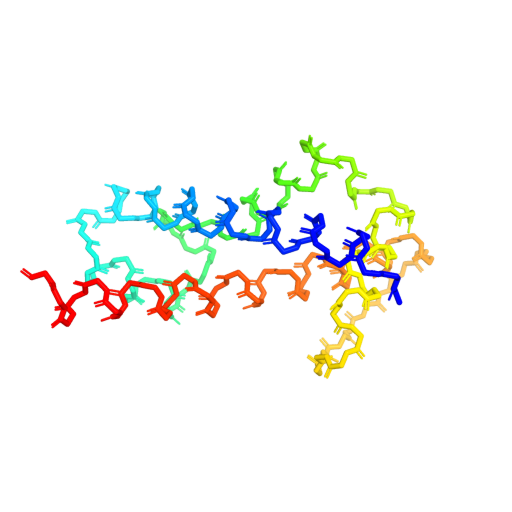OM 650 C C . THR A 1 87 ? 8.953 -11.398 -15.677 1.00 95.62 87 THR A C 1
ATOM 652 O O . THR A 1 87 ? 8.371 -11.205 -14.611 1.00 95.62 87 THR A O 1
ATOM 655 N N . VAL A 1 88 ? 10.200 -10.957 -15.874 1.00 93.88 88 VAL A N 1
ATOM 656 C CA . VAL A 1 88 ? 10.912 -10.145 -14.870 1.00 93.88 88 VAL A CA 1
ATOM 657 C C . VAL A 1 88 ? 10.118 -8.883 -14.516 1.00 93.88 88 VAL A C 1
ATOM 659 O O . VAL A 1 88 ? 10.070 -8.510 -13.349 1.00 93.88 88 VAL A O 1
ATOM 662 N N . ALA A 1 89 ? 9.463 -8.259 -15.500 1.00 94.44 89 ALA A N 1
ATOM 663 C CA . ALA A 1 89 ? 8.621 -7.089 -15.270 1.00 94.44 89 ALA A CA 1
ATOM 664 C C . ALA A 1 89 ? 7.436 -7.419 -14.348 1.00 94.44 89 ALA A C 1
ATOM 666 O O . ALA A 1 89 ? 7.223 -6.710 -13.368 1.00 94.44 89 ALA A O 1
ATOM 667 N N . AS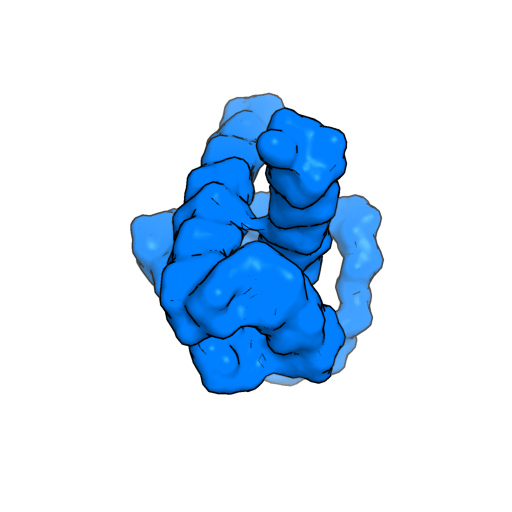P A 1 90 ? 6.740 -8.534 -14.596 1.00 92.81 90 ASP A N 1
ATOM 668 C CA . ASP A 1 90 ? 5.606 -8.974 -13.768 1.00 92.81 90 ASP A CA 1
ATOM 669 C C . ASP A 1 90 ? 6.041 -9.264 -12.326 1.00 92.81 90 ASP A C 1
ATOM 671 O O . ASP A 1 90 ? 5.371 -8.873 -11.366 1.00 92.81 90 ASP A O 1
ATOM 675 N N . VAL A 1 91 ? 7.194 -9.925 -12.168 1.00 93.44 91 VAL A N 1
ATOM 676 C CA . VAL A 1 91 ? 7.760 -10.256 -10.855 1.00 93.44 91 VAL A CA 1
ATOM 677 C C . VAL A 1 91 ? 8.129 -8.989 -10.085 1.00 93.44 91 VAL A C 1
ATOM 679 O O . VAL A 1 91 ? 7.768 -8.872 -8.914 1.00 93.44 91 VAL A O 1
ATOM 682 N N . LEU A 1 92 ? 8.805 -8.027 -10.724 1.00 94.31 92 LEU A N 1
ATOM 683 C CA . LEU A 1 92 ? 9.182 -6.758 -10.093 1.00 94.31 92 LEU A CA 1
ATOM 684 C C . LEU A 1 92 ? 7.952 -5.942 -9.692 1.00 94.31 92 LEU A C 1
ATOM 686 O O . LEU A 1 92 ? 7.879 -5.487 -8.551 1.00 94.31 92 LEU A O 1
ATOM 690 N N . ALA A 1 93 ? 6.981 -5.800 -10.597 1.00 94.25 93 ALA A N 1
ATOM 691 C CA . ALA A 1 93 ? 5.760 -5.046 -10.341 1.00 94.25 93 ALA A CA 1
ATOM 692 C C . ALA A 1 93 ? 4.960 -5.644 -9.181 1.00 94.25 93 ALA A C 1
ATOM 694 O O . ALA A 1 93 ? 4.531 -4.925 -8.277 1.00 94.25 93 ALA A O 1
ATOM 695 N N . THR A 1 94 ? 4.810 -6.969 -9.157 1.00 93.81 94 THR A N 1
ATOM 696 C CA . THR A 1 94 ? 4.062 -7.641 -8.090 1.00 93.81 94 THR A CA 1
ATOM 697 C C . THR A 1 94 ? 4.797 -7.550 -6.753 1.00 93.81 94 THR A C 1
ATOM 699 O O . THR A 1 94 ? 4.192 -7.194 -5.743 1.00 93.81 94 THR A O 1
ATOM 702 N N . ALA A 1 95 ? 6.114 -7.786 -6.735 1.00 94.12 95 ALA A N 1
ATOM 703 C CA . ALA A 1 95 ? 6.923 -7.666 -5.524 1.00 94.12 95 ALA A CA 1
ATOM 704 C C . ALA A 1 95 ? 6.890 -6.240 -4.947 1.00 94.12 95 ALA A C 1
ATOM 706 O O . ALA A 1 95 ? 6.752 -6.064 -3.734 1.00 94.12 95 ALA A O 1
ATOM 707 N N . ALA A 1 96 ? 6.976 -5.223 -5.810 1.00 95.94 96 ALA A N 1
ATOM 708 C CA . ALA A 1 96 ? 6.914 -3.821 -5.414 1.00 95.94 96 ALA A CA 1
ATOM 709 C C . ALA A 1 96 ? 5.565 -3.477 -4.766 1.00 95.94 96 ALA A C 1
ATOM 711 O O . ALA A 1 96 ? 5.546 -2.896 -3.680 1.00 95.94 96 ALA A O 1
ATOM 712 N N . ARG A 1 97 ? 4.444 -3.882 -5.383 1.00 96.00 97 ARG A N 1
ATOM 713 C CA . 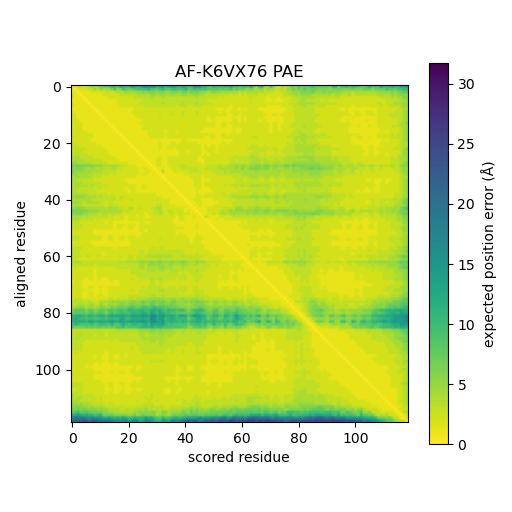ARG A 1 97 ? 3.091 -3.653 -4.843 1.00 96.00 97 ARG A CA 1
ATOM 714 C C . ARG A 1 97 ? 2.887 -4.359 -3.508 1.00 96.00 97 ARG A C 1
ATOM 716 O O . ARG A 1 97 ? 2.410 -3.730 -2.570 1.00 96.00 97 ARG A O 1
ATOM 723 N N . MET A 1 98 ? 3.309 -5.620 -3.386 1.00 94.44 98 MET A N 1
ATOM 724 C CA . MET A 1 98 ? 3.218 -6.377 -2.129 1.00 94.44 98 MET A CA 1
ATOM 725 C C . MET A 1 98 ? 4.002 -5.700 -0.998 1.00 94.44 98 MET A C 1
ATOM 727 O O . MET A 1 98 ? 3.467 -5.477 0.088 1.00 94.44 98 MET A O 1
ATOM 731 N N . ALA A 1 99 ? 5.261 -5.330 -1.255 1.00 95.50 99 ALA A N 1
ATOM 732 C CA . ALA A 1 99 ? 6.109 -4.684 -0.257 1.00 95.50 99 A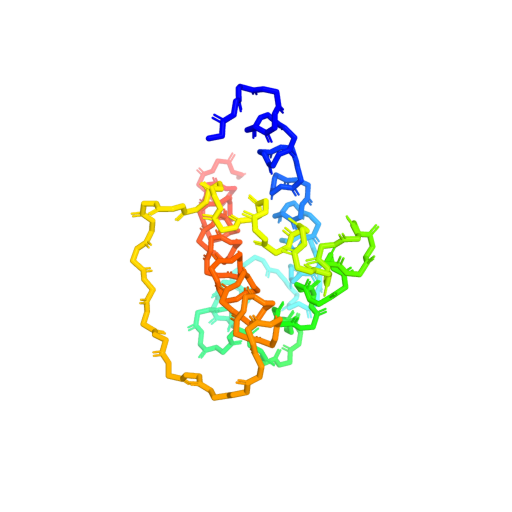LA A CA 1
ATOM 733 C C . ALA A 1 99 ? 5.582 -3.291 0.134 1.00 95.50 99 ALA A C 1
ATOM 735 O O . ALA A 1 99 ? 5.635 -2.906 1.307 1.00 95.50 99 ALA A O 1
ATOM 736 N N . PHE A 1 100 ? 5.053 -2.539 -0.836 1.00 97.31 100 PHE A N 1
ATOM 737 C CA . PHE A 1 100 ? 4.437 -1.238 -0.599 1.00 97.31 100 PHE A CA 1
ATOM 738 C C . PHE A 1 100 ? 3.150 -1.363 0.221 1.00 97.31 100 PHE A C 1
ATOM 740 O O . PHE A 1 100 ? 2.991 -0.633 1.197 1.00 97.31 100 PHE A O 1
ATOM 747 N N . ALA A 1 101 ? 2.264 -2.300 -0.130 1.00 96.88 101 ALA A N 1
ATOM 748 C CA . ALA A 1 101 ? 1.006 -2.551 0.571 1.00 96.88 101 ALA A CA 1
ATOM 749 C C . ALA A 1 101 ? 1.238 -2.923 2.041 1.00 96.88 101 ALA A C 1
ATOM 751 O O . ALA A 1 101 ? 0.590 -2.364 2.926 1.00 96.88 101 ALA A O 1
ATOM 752 N N . ASP A 1 102 ? 2.206 -3.802 2.319 1.00 95.44 102 ASP A N 1
ATOM 753 C CA . ASP A 1 102 ? 2.568 -4.161 3.693 1.00 95.44 102 ASP A CA 1
ATOM 754 C C . ASP A 1 102 ? 3.069 -2.944 4.487 1.00 95.44 102 ASP A C 1
ATOM 756 O O . ASP A 1 102 ? 2.610 -2.681 5.603 1.00 95.44 102 ASP A O 1
ATOM 760 N N . LEU A 1 103 ? 3.983 -2.146 3.921 1.00 96.69 103 LEU A N 1
ATOM 761 C CA . LEU A 1 103 ? 4.455 -0.936 4.596 1.00 96.69 103 LEU A CA 1
ATOM 762 C C . LEU A 1 103 ? 3.314 0.067 4.829 1.00 96.69 103 LEU A C 1
ATOM 764 O O . LEU A 1 103 ? 3.221 0.632 5.922 1.00 96.69 103 LEU A O 1
ATOM 768 N N . LEU A 1 104 ? 2.453 0.268 3.831 1.00 98.00 104 LEU A N 1
ATOM 769 C CA . LEU A 1 104 ? 1.306 1.166 3.908 1.00 98.00 104 LEU A CA 1
ATOM 770 C C . LEU A 1 104 ? 0.359 0.744 5.035 1.00 98.00 104 LEU A C 1
ATOM 772 O O . LEU A 1 104 ? 0.043 1.561 5.900 1.00 98.00 104 LEU A O 1
ATOM 776 N N . ARG A 1 105 ? -0.020 -0.540 5.084 1.00 97.31 105 ARG A N 1
ATOM 777 C CA . ARG A 1 105 ? -0.870 -1.102 6.144 1.00 97.31 105 ARG A CA 1
ATOM 778 C C . ARG A 1 105 ? -0.287 -0.835 7.527 1.00 97.31 105 ARG A C 1
ATOM 780 O O . ARG A 1 105 ? -0.998 -0.369 8.417 1.00 97.31 105 ARG A O 1
ATOM 787 N N . ASN A 1 106 ? 1.005 -1.108 7.705 1.00 95.88 106 ASN A N 1
ATOM 788 C CA . ASN A 1 106 ? 1.678 -0.930 8.991 1.00 95.88 106 ASN A CA 1
ATOM 789 C C . ASN A 1 106 ? 1.695 0.548 9.411 1.00 95.88 106 ASN A C 1
ATOM 791 O O . ASN A 1 106 ? 1.310 0.871 10.532 1.00 95.88 106 ASN A O 1
ATOM 795 N N . LYS A 1 107 ? 2.040 1.463 8.495 1.00 96.25 107 LYS A N 1
ATOM 796 C CA . LYS A 1 107 ? 2.046 2.908 8.773 1.00 96.25 107 LYS A CA 1
ATOM 797 C C . LYS A 1 107 ? 0.663 3.456 9.112 1.00 96.25 107 LYS A C 1
ATO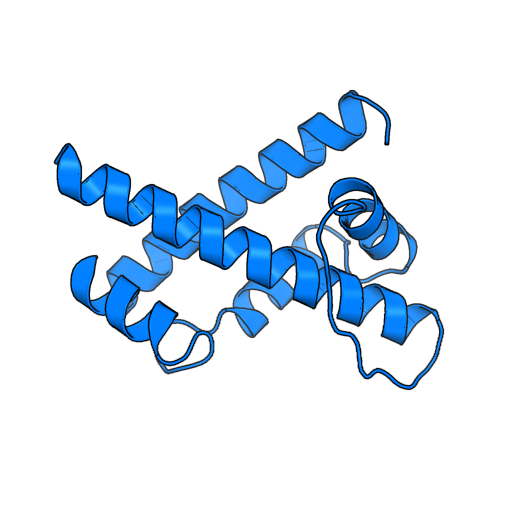M 799 O O . LYS A 1 107 ? 0.544 4.267 10.026 1.00 96.25 107 LYS A O 1
ATOM 804 N N . VAL A 1 108 ? -0.367 3.023 8.392 1.00 97.06 108 VAL A N 1
ATOM 805 C CA . VAL A 1 108 ? -1.757 3.434 8.640 1.00 97.06 108 VAL A CA 1
ATOM 806 C C . VAL A 1 108 ? -2.214 2.943 10.010 1.00 97.06 108 VAL A C 1
ATOM 808 O O . VAL A 1 108 ? -2.729 3.727 10.801 1.00 97.06 108 VAL A O 1
ATOM 811 N N . THR A 1 109 ? -1.932 1.680 10.333 1.00 96.44 109 THR A N 1
ATOM 812 C CA . THR A 1 109 ? -2.247 1.087 11.641 1.00 96.44 109 THR A CA 1
ATOM 813 C C . THR A 1 109 ? -1.581 1.866 12.782 1.00 96.44 109 THR A C 1
ATOM 815 O O . THR A 1 109 ? -2.244 2.267 13.739 1.00 96.44 109 THR A O 1
ATOM 818 N N . GLU A 1 110 ? -0.282 2.157 12.662 1.00 94.44 110 GLU A N 1
ATOM 819 C CA . GLU A 1 110 ? 0.468 2.953 13.643 1.00 94.44 110 GLU A CA 1
ATOM 820 C C . GLU A 1 110 ? -0.094 4.375 13.797 1.00 94.44 110 GLU A C 1
ATOM 822 O O . GLU A 1 110 ? -0.267 4.861 14.919 1.00 94.44 110 GLU A O 1
ATOM 827 N N . ALA A 1 111 ? -0.393 5.047 12.681 1.00 92.75 111 ALA A N 1
ATOM 828 C CA . ALA A 1 111 ? -0.919 6.408 12.680 1.00 92.75 111 ALA A CA 1
ATOM 829 C C . ALA A 1 111 ? -2.299 6.488 13.348 1.00 92.75 111 ALA A C 1
ATOM 831 O O . ALA A 1 111 ? -2.541 7.388 14.154 1.00 92.75 111 ALA A O 1
ATOM 832 N N . MET A 1 112 ? -3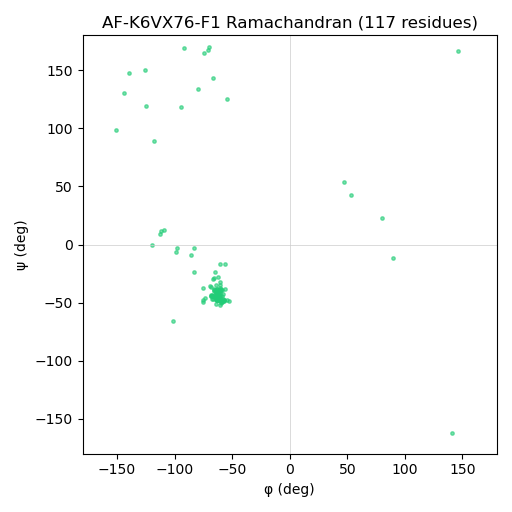.178 5.525 13.070 1.00 93.62 112 MET A N 1
ATOM 833 C CA . MET A 1 112 ? -4.516 5.470 13.656 1.00 93.62 112 MET A CA 1
ATOM 834 C C . MET A 1 112 ? -4.476 5.174 15.156 1.00 93.62 112 MET A C 1
ATOM 836 O O . MET A 1 112 ? -5.118 5.884 15.929 1.00 93.62 112 MET A O 1
ATOM 840 N N . HIS A 1 113 ? -3.657 4.216 15.603 1.00 92.50 113 HIS A N 1
ATOM 841 C CA . HIS A 1 113 ? -3.464 3.978 17.037 1.00 92.50 113 HIS A CA 1
ATOM 842 C C . HIS A 1 113 ? -2.886 5.197 17.763 1.00 92.50 113 HIS A C 1
ATOM 844 O O . HIS A 1 113 ? -3.270 5.495 18.896 1.00 92.50 113 HIS A O 1
ATOM 850 N N . LYS A 1 114 ? -1.977 5.936 17.116 1.00 89.44 114 LYS A N 1
ATOM 851 C CA . LYS A 1 114 ? -1.463 7.194 17.660 1.00 89.44 114 LYS A CA 1
ATOM 852 C C . LYS A 1 114 ? -2.583 8.231 17.784 1.00 89.44 114 LYS A C 1
ATOM 854 O O . LYS A 1 114 ? -2.712 8.834 18.844 1.00 89.44 114 LYS A O 1
ATOM 859 N N . ALA A 1 115 ? -3.404 8.412 16.752 1.00 86.50 115 ALA A N 1
ATOM 860 C CA . ALA A 1 115 ? -4.522 9.355 16.780 1.00 86.50 115 ALA A CA 1
ATOM 861 C C . ALA A 1 115 ? -5.525 9.042 17.905 1.00 86.50 115 ALA A C 1
ATOM 863 O O . ALA A 1 115 ? -5.954 9.954 18.598 1.00 86.50 115 ALA A O 1
ATOM 864 N N . GLN A 1 116 ? -5.818 7.765 18.163 1.00 83.94 116 GLN A N 1
ATOM 865 C CA . GLN A 1 116 ? -6.707 7.338 19.254 1.00 83.94 116 GLN A CA 1
ATOM 866 C C . GLN A 1 116 ? -6.158 7.615 20.657 1.00 83.94 116 GLN A C 1
ATOM 868 O O . GLN A 1 116 ? -6.919 7.778 21.602 1.00 83.94 116 GLN A O 1
ATOM 873 N N . ARG A 1 117 ? -4.831 7.621 20.821 1.00 82.81 117 ARG A N 1
ATOM 874 C CA . ARG A 1 117 ? -4.191 7.818 22.129 1.00 82.81 117 ARG A CA 1
ATOM 875 C C . ARG A 1 117 ? -4.054 9.293 22.516 1.00 82.81 117 ARG A C 1
ATOM 877 O O . ARG A 1 117 ? -3.883 9.588 23.697 1.00 82.81 117 ARG A O 1
ATOM 884 N N . TYR A 1 118 ? -4.053 10.188 21.530 1.00 75.06 118 TYR A N 1
ATOM 885 C CA . TYR A 1 118 ? -3.807 11.622 21.712 1.00 75.06 118 TYR A CA 1
ATOM 886 C C . TYR A 1 118 ? -4.979 12.518 21.272 1.00 75.06 118 TYR A C 1
ATOM 888 O O . TYR A 1 118 ? -4.849 13.738 21.378 1.00 75.06 118 TYR A O 1
ATOM 896 N N . GLY A 1 119 ? -6.071 11.936 20.766 1.00 57.41 119 GLY A N 1
ATOM 897 C CA . GLY A 1 119 ? -7.355 12.604 20.518 1.00 57.41 119 GLY A CA 1
ATOM 898 C C . GLY A 1 119 ? -8.281 12.480 21.716 1.00 57.41 119 GLY A C 1
ATOM 899 O O . GLY A 1 119 ? -8.982 13.475 21.996 1.00 57.41 119 GLY A O 1
#

Radius of gyration: 14.7 Å; Cα contacts (8 Å, |Δi|>4): 101; chains: 1; bounding box: 38×30×39 Å

Solvent-accessible surface area (backbone atoms only — not comparable to full-atom values): 6607 Å² total; per-residue (Å²): 123,57,73,66,63,48,51,51,51,53,50,53,52,50,54,51,27,54,56,49,44,55,49,22,23,65,60,46,75,32,64,66,53,26,52,54,43,50,72,73,38,45,65,37,93,56,52,35,45,66,63,49,49,52,49,54,26,60,79,64,61,27,70,43,60,67,33,10,46,52,49,38,56,76,45,68,85,61,88,78,92,81,92,78,85,76,53,74,55,55,46,40,31,51,52,23,50,54,57,47,47,53,53,40,54,53,51,31,52,53,52,52,56,49,47,70,75,77,108

Sequence (119 aa):
MDNFARMQFDLLMATAAESFAERIVQRCGGGDAALERLAADPDGDGIWLSQFVDSVFADNCLDDPAGSCFVLEALSRRPVEINLSGTVADVLATAARMAFADLLRNKVTEAMHKAQRYG